Protein AF-A0A7J8I8L4-F1 (afdb_monomer_lite)

Secondary structure (DSSP, 8-state):
-HHHHHHHHHHHHHHHHHHHHHHHHHHHHHHHTGGGTSHHHHHTSPPP-----HHHHHHHHHHHHHHHHHHHHHHHHHHHHS-TTHHHHHHHHHHHHHHHHHHHHHHHHHHHHHHHHHHHHHHHHHHHHHHHHHHT-

Radius of gyration: 46.02 Å; chains: 1; bounding box: 80×41×128 Å

InterPro domains:
  IPR018154 TLV/ENV coat polyprotein [PF00429] (3-117)
  IPR018154 TLV/ENV coat polyprotein [PTHR10424] (3-128)

Structure (mmCIF, N/CA/C/O backbone):
data_AF-A0A7J8I8L4-F1
#
_entry.id   AF-A0A7J8I8L4-F1
#
loop_
_atom_site.group_PDB
_atom_site.id
_atom_site.type_symbol
_atom_site.label_atom_id
_atom_site.label_alt_id
_atom_site.label_comp_id
_atom_site.label_asym_id
_atom_site.label_entity_id
_atom_site.label_seq_id
_atom_site.pdbx_PDB_ins_code
_atom_site.Cartn_x
_atom_site.Cartn_y
_atom_site.Cartn_z
_atom_site.occupancy
_atom_site.B_iso_or_equiv
_atom_site.auth_seq_id
_atom_site.auth_comp_id
_atom_site.auth_asym_id
_atom_site.auth_atom_id
_atom_site.pdbx_PDB_model_num
ATOM 1 N N . MET A 1 1 ? -1.306 3.304 -3.022 1.00 71.94 1 MET A N 1
ATOM 2 C CA . MET A 1 1 ? -1.972 2.225 -2.253 1.00 71.94 1 MET A CA 1
ATOM 3 C C . MET A 1 1 ? -1.561 2.214 -0.777 1.00 71.94 1 MET A C 1
ATOM 5 O O . MET A 1 1 ? -2.428 2.004 0.055 1.00 71.94 1 MET A O 1
ATOM 9 N N . THR A 1 2 ? -0.306 2.521 -0.421 1.00 82.19 2 THR A N 1
ATOM 10 C CA . THR A 1 2 ? 0.135 2.685 0.987 1.00 82.19 2 THR A CA 1
ATOM 11 C C . THR A 1 2 ? -0.664 3.752 1.738 1.00 82.19 2 THR A C 1
ATOM 13 O O . THR A 1 2 ? -1.252 3.454 2.766 1.00 82.19 2 THR A O 1
ATOM 16 N N . ARG A 1 3 ? -0.829 4.941 1.141 1.00 91.75 3 ARG A N 1
ATOM 17 C CA . ARG A 1 3 ? -1.667 6.021 1.698 1.00 91.75 3 ARG A CA 1
ATOM 18 C C . ARG A 1 3 ? -3.107 5.586 1.987 1.00 91.75 3 ARG A C 1
ATOM 20 O O . ARG A 1 3 ? -3.674 6.003 2.981 1.00 91.75 3 ARG A O 1
ATOM 27 N N . VAL A 1 4 ? -3.681 4.732 1.135 1.00 91.31 4 VAL A N 1
ATOM 28 C CA . VAL A 1 4 ? -5.042 4.200 1.325 1.00 91.31 4 VAL A CA 1
ATOM 29 C C . VAL A 1 4 ? -5.080 3.257 2.526 1.00 91.31 4 VAL A C 1
ATOM 31 O O . VAL A 1 4 ? -5.983 3.362 3.346 1.00 91.31 4 VAL A O 1
ATOM 34 N N . ALA A 1 5 ? -4.082 2.379 2.665 1.00 90.75 5 ALA A N 1
ATOM 35 C CA . ALA A 1 5 ? -3.952 1.503 3.826 1.00 90.75 5 ALA A CA 1
ATOM 36 C C . ALA A 1 5 ? -3.813 2.305 5.132 1.00 90.75 5 ALA A C 1
ATOM 38 O O . ALA A 1 5 ? -4.468 1.979 6.117 1.00 90.75 5 ALA A O 1
ATOM 39 N N . ASP A 1 6 ? -3.018 3.375 5.122 1.00 92.38 6 ASP A N 1
ATOM 40 C CA . ASP A 1 6 ? -2.812 4.224 6.297 1.00 92.38 6 ASP A CA 1
ATOM 41 C C . ASP A 1 6 ? -4.080 5.016 6.649 1.00 92.38 6 ASP A C 1
ATOM 43 O O . ASP A 1 6 ? -4.516 4.998 7.800 1.00 92.38 6 ASP A O 1
ATOM 47 N N . SER A 1 7 ? -4.753 5.610 5.658 1.00 94.94 7 SER A N 1
ATOM 48 C CA . SER A 1 7 ? -6.050 6.264 5.866 1.00 94.94 7 SER A CA 1
ATOM 49 C C . SER A 1 7 ? -7.102 5.305 6.429 1.00 94.94 7 SER A C 1
ATOM 51 O O . SER A 1 7 ? -7.820 5.677 7.354 1.00 94.94 7 SER A O 1
ATOM 53 N N . LEU A 1 8 ? -7.169 4.062 5.936 1.00 92.38 8 LEU A N 1
ATOM 54 C CA . LEU A 1 8 ? -8.080 3.042 6.469 1.00 92.38 8 LEU A CA 1
ATOM 55 C C . LEU A 1 8 ? -7.772 2.712 7.935 1.00 92.38 8 LEU A C 1
ATOM 57 O O . LEU A 1 8 ? -8.698 2.574 8.732 1.00 92.38 8 LEU A O 1
ATOM 61 N N . THR A 1 9 ? -6.493 2.635 8.318 1.00 90.62 9 THR A N 1
ATOM 62 C CA . THR A 1 9 ? -6.125 2.419 9.727 1.00 90.62 9 THR A CA 1
ATOM 63 C C . THR A 1 9 ? -6.514 3.588 10.623 1.00 90.62 9 THR A C 1
ATOM 65 O O . THR A 1 9 ? -7.066 3.359 11.698 1.00 90.62 9 THR A O 1
ATOM 68 N N . THR A 1 10 ? -6.293 4.827 10.178 1.00 94.50 10 THR A N 1
ATOM 69 C CA . THR A 1 10 ? -6.668 6.024 10.942 1.00 94.50 10 THR A CA 1
ATOM 70 C C . THR A 1 10 ? -8.180 6.108 11.130 1.00 94.50 10 THR A C 1
ATOM 72 O O . THR A 1 10 ? -8.648 6.335 12.243 1.00 94.50 10 THR A O 1
ATOM 75 N N . ILE A 1 11 ? -8.955 5.878 10.065 1.00 93.69 11 ILE A N 1
ATOM 76 C CA . ILE A 1 11 ? -10.423 5.895 10.126 1.00 93.69 11 ILE A CA 1
ATOM 77 C C . ILE A 1 11 ? -10.929 4.823 11.096 1.00 93.69 11 ILE A C 1
ATOM 79 O O . ILE A 1 11 ? -11.781 5.106 11.935 1.00 93.69 11 ILE A O 1
ATOM 83 N N . GLN A 1 12 ? -10.372 3.610 11.043 1.00 92.94 12 GLN A N 1
ATOM 84 C CA . GLN A 1 12 ? -10.751 2.542 11.968 1.00 92.94 12 GLN A CA 1
ATOM 85 C C . GLN A 1 12 ? -10.491 2.918 13.433 1.00 92.94 12 GLN A C 1
ATOM 87 O O . GLN A 1 12 ? -11.318 2.633 14.298 1.00 92.94 12 GLN A O 1
ATOM 92 N N . GLN A 1 13 ? -9.359 3.565 13.721 1.00 92.44 13 GLN A N 1
ATOM 93 C CA . GLN A 1 13 ?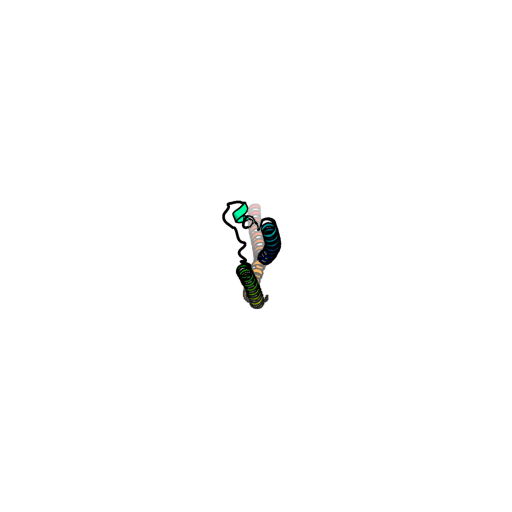 -9.043 4.038 15.070 1.00 92.44 13 GLN A CA 1
ATOM 94 C C . GLN A 1 13 ? -10.032 5.107 15.541 1.00 92.44 13 GLN A C 1
ATOM 96 O O . GLN A 1 13 ? -10.539 5.013 16.654 1.00 92.44 13 GLN A O 1
ATOM 101 N N . GLN A 1 14 ? -10.355 6.078 14.684 1.00 94.44 14 GLN A N 1
ATOM 102 C CA . GLN A 1 14 ? -11.320 7.133 15.003 1.00 94.44 14 GLN A CA 1
ATOM 103 C C . GLN A 1 14 ? -12.715 6.569 15.293 1.00 94.44 14 GLN A C 1
ATOM 105 O O . GLN A 1 14 ? -13.337 6.964 16.277 1.00 94.44 14 GLN A O 1
ATOM 110 N N . ILE A 1 15 ? -13.182 5.615 14.480 1.00 92.56 15 ILE A N 1
ATOM 111 C CA . ILE A 1 15 ? -14.464 4.932 14.699 1.00 92.56 15 ILE A CA 1
ATOM 112 C C . ILE A 1 15 ? -14.457 4.195 16.034 1.00 92.56 15 ILE A C 1
ATOM 114 O O . ILE A 1 15 ? -15.433 4.281 16.768 1.00 92.56 15 ILE A O 1
ATOM 118 N N . ASN A 1 16 ? -13.367 3.508 16.378 1.00 91.94 16 ASN A N 1
ATOM 119 C CA . ASN A 1 16 ? -13.283 2.774 17.637 1.00 91.94 16 ASN A CA 1
ATOM 120 C C . ASN A 1 16 ? -13.325 3.710 18.847 1.00 91.94 16 ASN A C 1
ATOM 122 O O . ASN A 1 16 ? -14.086 3.455 19.776 1.00 91.94 16 ASN A O 1
ATOM 126 N N . CYS A 1 17 ? -12.581 4.817 18.813 1.00 93.25 17 CYS A N 1
ATOM 127 C CA . CYS A 1 17 ? -12.628 5.826 19.870 1.00 93.25 17 CYS A CA 1
ATOM 128 C C . CYS A 1 17 ? -14.025 6.447 20.012 1.00 93.25 17 CYS A C 1
ATOM 130 O O . CYS A 1 17 ? -14.523 6.612 21.125 1.00 93.25 17 CYS A O 1
ATOM 132 N N . LEU A 1 18 ? -14.681 6.762 18.892 1.00 94.62 18 LEU A N 1
ATOM 133 C CA . LEU A 1 18 ? -16.036 7.306 18.908 1.00 94.62 18 LEU A CA 1
ATOM 134 C C . LEU A 1 18 ? -17.060 6.282 19.416 1.00 94.62 18 LEU A C 1
ATOM 136 O O . LEU A 1 18 ? -17.937 6.626 20.207 1.00 94.62 18 LEU A O 1
ATOM 140 N N . ALA A 1 19 ? -16.947 5.025 18.991 1.00 93.00 19 ALA A N 1
ATOM 141 C CA . ALA A 1 19 ? -17.802 3.933 19.440 1.00 93.00 19 ALA A CA 1
ATOM 142 C C . ALA A 1 19 ? -17.653 3.686 20.945 1.00 93.00 19 ALA A C 1
ATOM 144 O O . ALA A 1 19 ? -18.643 3.517 21.648 1.00 93.00 19 ALA A O 1
ATOM 145 N N . GLU A 1 20 ? -16.427 3.716 21.466 1.00 93.06 20 GLU A N 1
ATOM 146 C CA . GLU A 1 20 ? -16.171 3.572 22.897 1.00 93.06 20 GLU A CA 1
ATOM 147 C C . GLU A 1 20 ? -16.814 4.707 23.706 1.00 93.06 20 GLU A C 1
ATOM 149 O O . GLU A 1 20 ? -17.538 4.441 24.669 1.00 93.06 20 GLU A O 1
ATOM 154 N N . GLY A 1 21 ? -16.634 5.960 23.272 1.00 94.75 21 GLY A N 1
ATOM 155 C CA . GLY A 1 21 ? -17.250 7.120 23.920 1.00 94.75 21 GLY A CA 1
ATOM 156 C C . GLY A 1 21 ? -18.781 7.110 23.846 1.00 94.75 21 GLY A C 1
ATOM 157 O O . GLY A 1 21 ? -19.459 7.382 24.834 1.00 94.75 21 GLY A O 1
ATOM 158 N N . THR A 1 22 ? -19.353 6.733 22.702 1.00 93.69 22 THR A N 1
ATOM 159 C CA . THR A 1 22 ? -20.816 6.637 22.538 1.00 93.69 22 THR A CA 1
ATOM 160 C C . THR A 1 22 ? -21.419 5.492 23.348 1.00 93.69 22 THR A C 1
ATOM 162 O O . THR A 1 22 ? -22.447 5.694 23.988 1.00 93.69 22 THR A O 1
ATOM 165 N N . LEU A 1 23 ? -20.767 4.327 23.418 1.00 93.00 23 LEU A N 1
ATOM 166 C CA . LEU A 1 23 ? -21.189 3.219 24.284 1.00 93.00 23 LEU A CA 1
ATOM 167 C C . LEU A 1 23 ? -21.078 3.576 25.771 1.00 93.00 23 LEU A C 1
ATOM 169 O O . LEU A 1 23 ? -21.899 3.140 26.579 1.00 93.00 23 LEU A O 1
ATOM 173 N N . GLN A 1 24 ? -20.074 4.365 26.160 1.00 95.00 24 GLN A N 1
ATOM 174 C CA . GLN A 1 24 ? -19.977 4.891 27.519 1.00 95.00 24 GLN A CA 1
ATOM 175 C C . GLN A 1 24 ? -21.133 5.847 27.831 1.00 95.00 24 GLN A C 1
ATOM 177 O O . GLN A 1 24 ? -21.795 5.667 28.853 1.00 95.00 24 GLN A O 1
ATOM 182 N N . ASN A 1 25 ? -21.414 6.798 26.939 1.00 93.88 25 ASN A N 1
ATOM 183 C CA . ASN A 1 25 ? -22.535 7.725 27.089 1.00 93.88 25 ASN A CA 1
ATOM 184 C C . ASN A 1 25 ? -23.878 6.987 27.149 1.00 93.88 25 ASN A C 1
ATOM 186 O O . ASN A 1 25 ? -24.710 7.314 27.989 1.00 93.88 25 ASN A O 1
ATOM 190 N N . HIS A 1 26 ? -24.071 5.963 26.315 1.00 92.56 26 HIS A N 1
ATOM 191 C CA . HIS A 1 26 ? -25.283 5.149 26.314 1.00 92.56 26 HIS A CA 1
ATOM 192 C C . HIS A 1 26 ? -25.483 4.422 27.648 1.00 92.56 26 HIS A C 1
ATOM 194 O O . HIS A 1 26 ? -26.544 4.536 28.247 1.00 92.56 26 HIS A O 1
ATOM 200 N N . ARG A 1 27 ? -24.441 3.771 28.185 1.00 93.06 27 ARG A N 1
ATOM 201 C CA . ARG A 1 27 ? -24.508 3.126 29.510 1.00 93.06 27 ARG A CA 1
ATOM 202 C C . ARG A 1 27 ? -24.783 4.118 30.638 1.00 93.06 27 ARG A C 1
ATOM 204 O O . ARG A 1 27 ? -25.532 3.803 31.556 1.00 93.06 27 ARG A O 1
ATOM 211 N N . ALA A 1 28 ? -24.168 5.299 30.593 1.00 95.06 28 ALA A N 1
ATOM 212 C CA . ALA A 1 28 ? -24.421 6.342 31.582 1.00 95.06 28 ALA A CA 1
ATOM 213 C C . ALA A 1 28 ? -25.880 6.821 31.527 1.00 95.06 28 ALA A C 1
ATOM 215 O O . ALA A 1 28 ? -26.514 6.980 32.567 1.00 95.06 28 ALA A O 1
ATOM 216 N N . LEU A 1 29 ? -26.424 6.996 30.322 1.00 93.56 29 LEU A N 1
ATOM 217 C CA . LEU A 1 29 ? -27.819 7.369 30.125 1.00 93.56 29 LEU A CA 1
ATOM 218 C C . LEU A 1 29 ? -28.773 6.255 30.577 1.00 93.56 29 LEU A C 1
ATOM 220 O O . LEU A 1 29 ? -29.718 6.532 31.307 1.00 93.56 29 LEU A O 1
ATOM 224 N N . ASP A 1 30 ? -28.482 4.995 30.253 1.00 91.94 30 ASP A N 1
ATOM 225 C CA . ASP A 1 30 ? -29.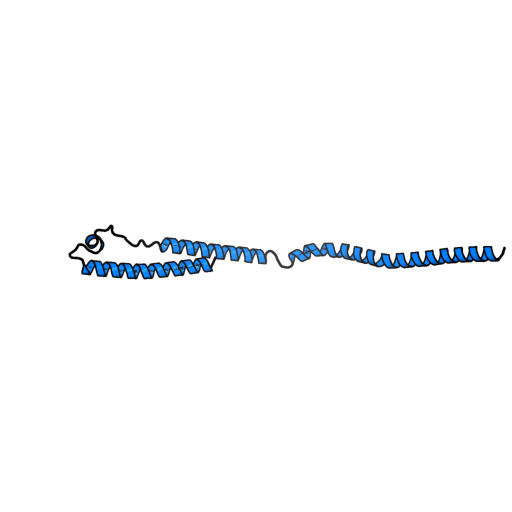266 3.847 30.720 1.00 91.94 30 ASP A CA 1
ATOM 226 C C . ASP A 1 30 ? -29.328 3.770 32.247 1.00 91.94 30 ASP A C 1
ATOM 228 O O . ASP A 1 30 ? -30.381 3.460 32.797 1.00 91.94 30 ASP A O 1
ATOM 232 N N . LEU A 1 31 ? -28.234 4.094 32.944 1.00 92.88 31 LEU A N 1
ATOM 233 C CA . LEU A 1 31 ? -28.214 4.160 34.408 1.00 92.88 31 LEU A CA 1
ATOM 234 C C . LEU A 1 31 ? -29.098 5.290 34.949 1.00 92.88 31 LEU A C 1
ATOM 236 O O . LEU A 1 31 ? -29.821 5.082 35.922 1.00 92.88 31 LEU A O 1
ATOM 240 N N . LEU A 1 32 ? -29.067 6.471 34.323 1.00 92.88 32 LEU A N 1
ATOM 241 C CA . LEU A 1 32 ? -29.895 7.614 34.730 1.00 92.88 32 LEU A CA 1
ATOM 242 C C . LEU A 1 32 ? -31.391 7.349 34.540 1.00 92.88 32 LEU A C 1
ATOM 244 O O . LEU A 1 32 ? -32.204 7.878 35.295 1.00 92.88 32 LEU A O 1
ATOM 248 N N . ILE A 1 33 ? -31.752 6.536 33.546 1.00 93.81 33 ILE A N 1
ATOM 249 C CA . ILE A 1 33 ? -33.142 6.251 33.186 1.00 93.81 33 ILE A CA 1
ATOM 250 C C . ILE A 1 33 ? -33.503 4.771 33.424 1.00 93.81 33 ILE A C 1
ATOM 252 O O . ILE A 1 33 ? -34.439 4.235 32.825 1.00 93.81 33 ILE A O 1
ATOM 256 N N . ALA A 1 34 ? -32.787 4.101 34.332 1.00 90.12 34 ALA A N 1
ATOM 257 C CA . ALA A 1 34 ? -32.964 2.675 34.612 1.00 90.12 34 ALA A CA 1
ATOM 258 C C . ALA A 1 34 ? -34.396 2.342 35.069 1.00 90.12 34 ALA A C 1
ATOM 260 O O . ALA A 1 34 ? -34.958 1.325 34.668 1.00 90.12 34 ALA A O 1
ATOM 261 N N . GLU A 1 35 ? -35.031 3.237 35.835 1.00 90.25 35 GLU A N 1
ATOM 262 C CA . GLU A 1 35 ? -36.425 3.091 36.285 1.00 90.25 35 GLU A CA 1
ATOM 263 C C . GLU A 1 35 ? -37.434 3.096 35.119 1.00 90.25 35 GLU A C 1
ATOM 265 O O . GLU A 1 35 ? -38.527 2.548 35.237 1.00 90.25 35 GLU A O 1
ATOM 270 N N . LYS A 1 36 ? -37.076 3.687 33.969 1.00 88.88 36 LYS A N 1
ATOM 271 C CA . LYS A 1 36 ? -37.905 3.688 32.750 1.00 88.88 36 LYS A CA 1
ATOM 272 C C . LYS A 1 36 ? -37.513 2.588 31.758 1.00 88.88 36 LYS A C 1
ATOM 274 O O . LYS A 1 36 ? -37.981 2.608 30.624 1.00 88.88 36 LYS A O 1
ATOM 279 N N . GLY A 1 37 ? -36.677 1.632 32.172 1.00 86.31 37 GLY A N 1
ATOM 280 C CA . GLY A 1 37 ? -36.235 0.519 31.328 1.00 86.31 37 GLY A CA 1
ATOM 281 C C . GLY A 1 37 ? -35.039 0.836 30.422 1.00 86.31 37 GLY A C 1
ATOM 282 O O . GLY A 1 37 ? -34.786 0.086 29.483 1.00 86.31 37 GLY A O 1
ATOM 283 N N . GLY A 1 38 ? -34.299 1.920 30.691 1.00 88.31 38 GLY A N 1
ATOM 284 C CA . GLY A 1 38 ? -33.148 2.347 29.885 1.00 88.31 38 GLY A CA 1
ATOM 285 C C . GLY A 1 38 ? -33.530 3.191 28.664 1.00 88.31 38 GLY A C 1
ATOM 286 O O . GLY A 1 38 ? -34.695 3.520 28.446 1.00 88.31 38 GLY A O 1
ATOM 287 N N . THR A 1 39 ? -32.537 3.567 27.859 1.00 88.44 39 THR A N 1
ATOM 288 C CA . THR A 1 39 ? -32.659 4.601 26.820 1.00 88.44 39 THR A CA 1
ATOM 289 C C . THR A 1 39 ? -33.647 4.218 25.716 1.00 88.44 39 THR A C 1
ATOM 291 O O . THR A 1 39 ? -34.509 5.022 25.376 1.00 88.44 39 THR A O 1
ATOM 294 N N . CYS A 1 40 ? -33.578 2.998 25.169 1.00 89.38 40 CYS A N 1
ATOM 295 C CA . CYS A 1 40 ? -34.458 2.606 24.058 1.00 89.38 40 CYS A CA 1
ATOM 296 C C . CYS A 1 40 ? -35.924 2.490 24.494 1.00 89.38 40 CYS A C 1
ATOM 298 O O . CYS A 1 40 ? -36.826 2.926 23.786 1.00 89.38 40 CYS A O 1
ATOM 300 N N . MET A 1 41 ? -36.163 1.931 25.685 1.00 87.88 41 MET A N 1
ATOM 301 C CA . MET A 1 41 ? -37.511 1.756 26.229 1.00 87.88 41 MET A CA 1
ATOM 302 C C . MET A 1 41 ? -38.119 3.094 26.666 1.00 87.88 41 MET A C 1
ATOM 304 O O . MET A 1 41 ? -39.316 3.303 26.496 1.00 87.88 41 MET A O 1
ATOM 308 N N . PHE A 1 42 ? -37.287 4.025 27.145 1.00 88.69 42 PHE A N 1
ATOM 309 C CA . PHE A 1 42 ? -37.687 5.401 27.430 1.00 88.69 42 PHE A CA 1
ATOM 310 C C . PHE A 1 42 ? -38.052 6.193 26.165 1.00 88.69 42 PHE A C 1
ATOM 312 O O . PHE A 1 42 ? -39.020 6.950 26.186 1.00 88.69 42 PHE A O 1
ATOM 319 N N . LEU A 1 43 ? -37.298 6.019 25.073 1.00 88.56 43 LEU A N 1
ATOM 320 C CA . LEU A 1 43 ? -37.565 6.673 23.784 1.00 88.56 43 LEU A CA 1
ATOM 321 C C . LEU A 1 43 ? -38.705 6.006 22.996 1.00 88.56 43 LEU A C 1
ATOM 323 O O . LEU A 1 43 ? -39.309 6.652 22.144 1.00 88.56 43 LEU A O 1
ATOM 327 N N . GLY A 1 44 ? -39.020 4.739 23.285 1.00 89.12 44 GLY A N 1
ATOM 328 C CA . GLY A 1 44 ? -40.015 3.963 22.542 1.00 89.12 44 GLY A CA 1
ATOM 329 C C . GLY A 1 44 ? -39.542 3.543 21.145 1.00 89.12 44 GLY A C 1
ATOM 330 O O . GLY A 1 44 ? -40.369 3.333 20.262 1.00 89.12 44 GLY A O 1
ATOM 331 N N . GLU A 1 45 ? -38.228 3.434 20.943 1.00 91.19 45 GLU A N 1
ATOM 332 C CA . GLU A 1 45 ? -37.591 3.119 19.657 1.00 91.19 45 GLU A CA 1
ATOM 333 C C . GLU A 1 45 ? -36.877 1.755 19.691 1.00 91.19 45 GLU A C 1
ATOM 335 O O . GLU A 1 45 ? -36.579 1.209 20.758 1.00 91.19 45 GLU A O 1
ATOM 340 N N . GLU A 1 46 ? -36.568 1.193 18.516 1.00 90.75 46 GLU A N 1
ATOM 341 C CA . GLU A 1 46 ? -35.730 -0.009 18.415 1.00 90.75 46 GLU A CA 1
ATOM 342 C C . GLU A 1 46 ? -34.291 0.278 18.883 1.00 90.75 46 GLU A C 1
ATOM 344 O O . GLU A 1 46 ? -33.667 1.261 18.476 1.00 90.75 46 GLU A O 1
ATOM 349 N N . CYS A 1 47 ? -33.725 -0.600 19.722 1.00 89.56 47 CYS A N 1
ATOM 350 C CA . CYS A 1 47 ? -32.343 -0.438 20.177 1.00 89.56 47 CYS A CA 1
ATOM 351 C C . CYS A 1 47 ? -31.333 -0.616 19.036 1.00 89.56 47 CYS A C 1
ATOM 353 O O . CYS A 1 47 ? -31.292 -1.651 18.369 1.00 89.56 47 CYS A O 1
ATOM 355 N N . CYS A 1 48 ? -30.423 0.349 18.911 1.00 89.31 48 CYS A N 1
ATOM 356 C CA . CYS A 1 48 ? -29.284 0.293 18.001 1.00 89.31 48 CYS A CA 1
ATOM 357 C C . CYS A 1 48 ? -27.996 -0.051 18.761 1.00 89.31 48 CYS A C 1
ATOM 359 O O . CYS A 1 48 ? -27.656 0.599 19.748 1.00 89.31 48 CYS A O 1
ATOM 361 N N . TYR A 1 49 ? -27.237 -1.031 18.263 1.00 86.44 49 TYR A N 1
ATOM 362 C CA . TYR A 1 49 ? -25.979 -1.468 18.874 1.00 86.44 49 TYR A CA 1
ATOM 363 C C . TYR A 1 49 ? -24.799 -1.308 17.919 1.00 86.44 49 TYR A C 1
ATOM 365 O O . TYR A 1 49 ? -24.885 -1.615 16.730 1.00 86.44 49 TYR A O 1
ATOM 373 N N . PHE A 1 50 ? -23.662 -0.868 18.460 1.00 86.25 50 PHE A N 1
ATOM 374 C CA . PHE A 1 50 ? -22.415 -0.829 17.708 1.00 86.25 50 PHE A CA 1
ATOM 375 C C . PHE A 1 50 ? -21.845 -2.244 17.525 1.00 86.25 50 PHE A C 1
ATOM 377 O O . PHE A 1 50 ? -21.592 -2.952 18.500 1.00 86.25 50 PHE A O 1
ATOM 384 N N . VAL A 1 51 ? -21.585 -2.635 16.274 1.00 86.00 51 VAL A N 1
ATOM 385 C CA . VAL A 1 51 ? -20.957 -3.917 15.925 1.00 86.00 51 VAL A CA 1
ATOM 386 C C . VAL A 1 51 ? -19.503 -3.683 15.528 1.00 86.00 51 VAL A C 1
ATOM 388 O O . VAL A 1 51 ? -19.209 -3.015 14.537 1.00 86.00 51 VAL A O 1
ATOM 391 N N . ASN A 1 52 ? -18.571 -4.263 16.285 1.00 83.88 52 ASN A N 1
ATOM 392 C CA . ASN A 1 52 ? -17.144 -4.084 16.039 1.00 83.88 52 ASN A CA 1
ATOM 393 C C . ASN A 1 52 ? -16.649 -4.967 14.874 1.00 83.88 52 ASN A C 1
ATOM 395 O O . ASN A 1 52 ? -16.504 -6.178 15.018 1.00 83.88 52 ASN A O 1
ATOM 399 N N . GLN A 1 53 ? -16.327 -4.344 13.736 1.00 84.56 53 GLN A N 1
ATOM 400 C CA . GLN A 1 53 ? -15.761 -5.006 12.548 1.00 84.56 53 GLN A CA 1
ATOM 401 C C . GLN A 1 53 ? -14.239 -4.812 12.388 1.00 84.56 53 GLN A C 1
ATOM 403 O O . GLN A 1 53 ? -13.674 -5.127 11.337 1.00 84.56 53 GLN A O 1
ATOM 408 N N . THR A 1 54 ? -13.547 -4.331 13.429 1.00 82.94 54 THR A N 1
ATOM 409 C CA . THR A 1 54 ? -12.114 -3.977 13.376 1.00 82.94 54 THR A CA 1
ATOM 410 C C . THR A 1 54 ? -11.240 -5.130 12.878 1.00 82.94 54 THR A C 1
ATOM 412 O O . THR A 1 54 ? -10.291 -4.899 12.133 1.00 82.94 54 THR A O 1
ATOM 415 N N . GLY A 1 55 ? -11.564 -6.379 13.237 1.00 83.75 55 GLY A N 1
ATOM 416 C CA . GLY A 1 55 ? -10.796 -7.555 12.813 1.00 83.75 55 GLY A CA 1
ATOM 417 C C . GLY A 1 55 ? -10.779 -7.759 11.294 1.00 83.75 55 GLY A C 1
ATOM 418 O O . GLY A 1 55 ? -9.726 -8.032 10.718 1.00 83.75 55 GLY A O 1
ATOM 419 N N . ILE A 1 56 ? -11.920 -7.544 10.631 1.00 88.31 56 ILE A N 1
ATOM 420 C CA . ILE A 1 56 ? -12.056 -7.701 9.176 1.00 88.31 56 ILE A CA 1
ATOM 421 C C . ILE A 1 56 ? -11.248 -6.614 8.458 1.00 88.31 56 ILE A C 1
ATOM 423 O O . ILE A 1 56 ? -10.488 -6.897 7.529 1.00 88.31 56 ILE A O 1
ATOM 427 N N . ILE A 1 57 ? -11.371 -5.366 8.915 1.00 88.06 57 ILE A N 1
ATOM 428 C CA . ILE A 1 57 ? -10.693 -4.217 8.303 1.00 88.06 57 ILE A CA 1
ATOM 429 C C . ILE A 1 57 ? -9.175 -4.310 8.514 1.00 88.06 57 ILE A C 1
ATOM 431 O O . ILE A 1 57 ? -8.412 -4.125 7.563 1.00 88.06 57 ILE A O 1
ATOM 435 N N . ALA A 1 58 ? -8.720 -4.693 9.710 1.00 87.50 58 ALA A N 1
ATOM 436 C CA . ALA A 1 58 ? -7.302 -4.915 9.994 1.00 87.50 58 ALA A CA 1
ATOM 437 C C . ALA A 1 58 ? -6.697 -6.012 9.101 1.00 87.50 58 ALA A C 1
ATOM 439 O O . ALA A 1 58 ? -5.600 -5.839 8.562 1.00 87.50 58 ALA A O 1
ATOM 440 N N . GLN A 1 59 ? -7.424 -7.113 8.886 1.00 92.06 59 GLN A N 1
ATOM 441 C CA . GLN A 1 59 ? -6.995 -8.183 7.986 1.00 92.06 59 GLN A CA 1
ATOM 442 C C . GLN A 1 59 ? -6.865 -7.688 6.540 1.00 92.06 59 GLN A C 1
ATOM 444 O O . GLN A 1 59 ? -5.853 -7.956 5.893 1.00 92.06 59 GLN A O 1
ATOM 449 N N . LYS A 1 60 ? -7.841 -6.920 6.041 1.00 91.62 60 LYS A N 1
ATOM 450 C CA . LYS A 1 60 ? -7.815 -6.374 4.675 1.00 91.62 60 LYS A CA 1
ATOM 451 C C . LYS A 1 60 ? -6.687 -5.373 4.453 1.00 91.62 60 LYS A C 1
ATOM 453 O O . LYS A 1 60 ? -6.019 -5.413 3.421 1.00 91.62 60 LYS A O 1
ATOM 458 N N . VAL A 1 61 ? -6.419 -4.513 5.432 1.00 92.88 61 VAL A N 1
ATOM 459 C CA . VAL A 1 61 ? -5.272 -3.594 5.393 1.00 92.88 61 VAL A CA 1
ATOM 460 C C . VAL A 1 61 ? -3.951 -4.367 5.376 1.00 92.88 61 VAL A C 1
ATOM 462 O O . VAL A 1 61 ? -3.043 -4.012 4.618 1.00 92.88 61 VAL A O 1
ATOM 465 N N . LYS A 1 62 ? -3.828 -5.426 6.185 1.00 93.06 62 LYS A N 1
ATOM 466 C CA . LYS A 1 62 ? -2.634 -6.280 6.212 1.00 93.06 62 LYS A CA 1
ATOM 467 C C . LYS A 1 62 ? -2.404 -6.955 4.858 1.00 93.06 62 LYS A C 1
ATOM 469 O O . LYS A 1 62 ? -1.310 -6.841 4.311 1.00 93.06 62 LYS A O 1
ATOM 474 N N . GLU A 1 63 ? -3.443 -7.566 4.295 1.00 94.88 63 GLU A N 1
ATOM 475 C CA . GLU A 1 63 ? -3.426 -8.184 2.963 1.00 94.88 63 GLU A CA 1
ATOM 476 C C . GLU A 1 63 ? -2.980 -7.176 1.887 1.00 94.88 63 GLU A C 1
ATOM 478 O O . GLU A 1 63 ? -2.099 -7.458 1.072 1.00 94.88 63 GLU A O 1
ATOM 483 N N . LEU A 1 64 ? -3.519 -5.953 1.926 1.00 93.94 64 LEU A N 1
ATOM 484 C CA . LEU A 1 64 ? -3.142 -4.883 1.004 1.00 93.94 64 LEU A CA 1
ATOM 485 C C . LEU A 1 64 ? -1.658 -4.500 1.133 1.00 93.94 64 LEU A C 1
ATOM 487 O O . LEU A 1 64 ? -0.969 -4.372 0.120 1.00 93.94 64 LEU A O 1
ATOM 491 N N . ARG A 1 65 ? -1.144 -4.336 2.359 1.00 94.38 65 ARG A N 1
ATOM 492 C CA . ARG A 1 65 ? 0.274 -4.010 2.605 1.00 94.38 65 ARG A CA 1
ATOM 493 C C . ARG A 1 65 ? 1.209 -5.122 2.131 1.00 94.38 65 ARG A C 1
ATOM 495 O O . ARG A 1 65 ? 2.235 -4.830 1.517 1.00 94.38 65 ARG A O 1
ATOM 502 N N . GLU A 1 66 ? 0.852 -6.380 2.372 1.00 95.88 66 GLU A N 1
ATOM 503 C CA . GLU A 1 66 ? 1.622 -7.536 1.904 1.00 95.88 66 GLU A CA 1
ATOM 504 C C . GLU A 1 66 ? 1.660 -7.615 0.377 1.00 95.88 66 GLU A C 1
ATOM 506 O O . GLU A 1 66 ? 2.730 -7.825 -0.199 1.00 95.88 66 GLU A O 1
ATOM 511 N N . ASN A 1 67 ? 0.529 -7.370 -0.289 1.00 95.56 67 ASN A N 1
ATOM 512 C CA . ASN A 1 67 ? 0.464 -7.338 -1.747 1.00 95.56 67 ASN A CA 1
ATOM 513 C C . ASN A 1 67 ? 1.333 -6.217 -2.333 1.00 95.56 67 ASN A C 1
ATOM 515 O O . ASN A 1 67 ? 2.073 -6.463 -3.283 1.00 95.56 67 ASN A O 1
ATOM 519 N N . ILE A 1 68 ? 1.314 -5.015 -1.745 1.00 93.81 68 ILE A N 1
ATOM 520 C CA . ILE A 1 68 ? 2.200 -3.914 -2.162 1.00 93.81 68 ILE A CA 1
ATOM 521 C C . ILE A 1 68 ? 3.665 -4.334 -2.021 1.00 93.81 68 ILE A C 1
ATOM 523 O O . ILE A 1 68 ? 4.425 -4.224 -2.979 1.00 93.81 68 ILE A O 1
ATOM 527 N N . LYS A 1 69 ? 4.055 -4.873 -0.858 1.00 93.94 69 LYS A N 1
ATOM 528 C CA . LYS A 1 69 ? 5.436 -5.303 -0.596 1.00 93.94 69 LYS A CA 1
ATOM 529 C C . LYS A 1 69 ? 5.894 -6.390 -1.571 1.00 93.94 69 LYS A C 1
ATOM 531 O O . LYS A 1 69 ? 7.026 -6.342 -2.048 1.00 93.94 69 LYS A O 1
ATOM 536 N N . ARG A 1 70 ? 5.018 -7.349 -1.888 1.00 94.06 70 ARG A N 1
ATOM 537 C CA . ARG A 1 70 ? 5.287 -8.403 -2.874 1.00 94.06 70 ARG A CA 1
ATOM 538 C C . ARG A 1 70 ? 5.562 -7.808 -4.250 1.00 94.06 70 ARG A C 1
ATOM 540 O O . ARG A 1 70 ? 6.591 -8.121 -4.834 1.00 94.06 70 ARG A O 1
ATOM 547 N N . ARG A 1 71 ? 4.697 -6.905 -4.724 1.00 91.25 71 ARG A N 1
ATOM 548 C CA . ARG A 1 71 ? 4.871 -6.233 -6.020 1.00 91.25 71 ARG A CA 1
ATOM 549 C C . ARG A 1 71 ? 6.159 -5.424 -6.076 1.00 91.25 71 ARG A C 1
ATOM 551 O O . ARG A 1 71 ? 6.888 -5.532 -7.051 1.00 91.25 71 ARG A O 1
ATOM 558 N N . THR A 1 72 ? 6.473 -4.657 -5.033 1.00 89.31 72 THR A N 1
ATOM 559 C CA . THR A 1 72 ? 7.728 -3.895 -4.973 1.00 89.31 72 THR A CA 1
ATOM 560 C C . THR A 1 72 ? 8.942 -4.814 -5.074 1.00 89.31 72 THR A C 1
ATOM 562 O O . THR A 1 72 ? 9.848 -4.520 -5.843 1.00 89.31 72 THR A O 1
ATOM 565 N N . LYS A 1 73 ? 8.931 -5.958 -4.380 1.00 89.38 73 LYS A N 1
ATOM 566 C CA . LYS A 1 73 ? 10.011 -6.947 -4.465 1.00 89.38 73 LYS A CA 1
ATOM 567 C C . LYS A 1 73 ? 10.102 -7.604 -5.847 1.00 89.38 73 LYS A C 1
ATOM 569 O O . LYS A 1 73 ? 11.203 -7.834 -6.328 1.00 89.38 73 LYS A O 1
ATOM 574 N N . GLU A 1 74 ? 8.972 -7.906 -6.487 1.00 87.69 74 GLU A N 1
ATOM 575 C CA . GLU A 1 74 ? 8.939 -8.416 -7.869 1.00 87.69 74 GLU A CA 1
ATOM 576 C C . GLU A 1 74 ? 9.549 -7.406 -8.850 1.00 87.69 74 GLU A C 1
ATOM 578 O O . GLU A 1 74 ? 10.377 -7.783 -9.673 1.00 87.69 74 GLU A O 1
ATOM 583 N N . LEU A 1 75 ? 9.185 -6.126 -8.726 1.00 85.56 75 LEU A N 1
ATOM 584 C CA . LEU A 1 75 ? 9.733 -5.023 -9.522 1.00 85.56 75 LEU A CA 1
ATOM 585 C C . LEU A 1 75 ? 11.235 -4.832 -9.289 1.00 85.56 75 LEU A C 1
ATOM 587 O O . LEU A 1 75 ? 11.980 -4.678 -10.247 1.00 85.56 75 LEU A O 1
ATOM 591 N N . GLU A 1 76 ? 11.687 -4.874 -8.038 1.00 81.94 76 GLU A N 1
ATOM 592 C CA . GLU A 1 76 ? 13.104 -4.760 -7.683 1.00 81.94 76 GLU A CA 1
ATOM 593 C C . GLU A 1 76 ? 13.917 -5.947 -8.219 1.00 81.94 76 GLU A C 1
ATOM 595 O O . GLU A 1 76 ? 14.964 -5.757 -8.834 1.00 81.94 76 GLU A O 1
ATOM 600 N N . ASN A 1 77 ? 13.396 -7.168 -8.075 1.00 78.81 77 ASN A N 1
ATOM 601 C CA . ASN A 1 77 ? 14.022 -8.377 -8.604 1.00 78.81 77 ASN A CA 1
ATOM 602 C C . ASN A 1 77 ? 14.064 -8.387 -10.142 1.00 78.81 77 ASN A C 1
ATOM 604 O O . ASN A 1 77 ? 15.051 -8.813 -10.733 1.00 78.81 77 ASN A O 1
ATOM 608 N N . TRP A 1 78 ? 13.013 -7.893 -10.802 1.00 71.50 78 TRP A N 1
ATOM 609 C CA . TRP A 1 78 ? 12.994 -7.709 -12.255 1.00 71.50 78 TRP A CA 1
ATOM 610 C C . TRP A 1 78 ? 13.987 -6.633 -12.706 1.00 71.50 78 TRP A C 1
ATOM 612 O O . TRP A 1 78 ? 14.711 -6.840 -13.675 1.00 71.50 78 TRP A O 1
ATOM 622 N N . ASN A 1 79 ? 14.087 -5.526 -11.969 1.00 63.44 79 ASN A N 1
ATOM 623 C CA . ASN A 1 79 ? 15.034 -4.449 -12.248 1.00 63.44 79 ASN A CA 1
ATOM 624 C C . ASN A 1 79 ? 16.501 -4.885 -12.069 1.00 63.44 79 ASN A C 1
ATOM 626 O O . ASN A 1 79 ? 17.373 -4.364 -12.749 1.00 63.44 79 ASN A O 1
ATOM 630 N N . TRP A 1 80 ? 16.778 -5.855 -11.193 1.00 58.81 80 TRP A N 1
ATOM 631 C CA . TRP A 1 80 ? 18.097 -6.496 -11.086 1.00 58.81 80 TRP A CA 1
ATOM 632 C C . TRP A 1 80 ? 18.369 -7.524 -12.200 1.00 58.81 80 TRP A C 1
ATOM 634 O O . TRP A 1 80 ? 19.522 -7.802 -12.510 1.00 58.81 80 TRP A O 1
ATOM 644 N N . GLY A 1 81 ? 17.322 -8.101 -12.802 1.00 57.12 81 GLY A N 1
ATOM 645 C CA . GLY A 1 81 ? 17.426 -9.055 -13.914 1.00 57.12 81 GLY A CA 1
ATOM 646 C C . GLY A 1 81 ? 17.542 -8.399 -15.294 1.00 57.12 81 GLY A C 1
ATOM 647 O O . GLY A 1 81 ? 18.139 -8.975 -16.201 1.00 57.12 81 GLY A O 1
ATOM 648 N N . ILE A 1 82 ? 17.017 -7.181 -15.453 1.00 56.78 82 ILE A N 1
ATOM 649 C CA . ILE A 1 82 ? 17.308 -6.312 -16.600 1.00 56.78 82 ILE A CA 1
ATOM 650 C C . ILE A 1 82 ? 18.513 -5.463 -16.235 1.00 56.78 82 ILE A C 1
ATOM 652 O O . ILE A 1 82 ? 18.428 -4.263 -15.986 1.00 56.78 82 ILE A O 1
ATOM 656 N N . ASP A 1 83 ? 19.647 -6.145 -16.166 1.00 58.16 83 ASP A N 1
ATOM 657 C CA . ASP A 1 83 ? 20.942 -5.519 -16.012 1.00 58.16 83 ASP A CA 1
ATOM 658 C C . ASP A 1 83 ? 21.075 -4.412 -17.068 1.00 58.16 83 ASP A C 1
ATOM 660 O O . ASP A 1 83 ? 20.793 -4.608 -18.259 1.00 58.16 83 ASP A O 1
ATOM 664 N N . SER A 1 84 ? 21.489 -3.228 -16.627 1.00 56.22 84 SER A N 1
ATOM 665 C CA . SER A 1 84 ? 21.629 -1.998 -17.417 1.00 56.22 84 SER A CA 1
ATOM 666 C C . SER A 1 84 ? 22.612 -2.126 -18.597 1.00 56.22 84 SER A C 1
ATOM 668 O O . SER A 1 84 ? 22.795 -1.179 -19.362 1.00 56.22 84 SER A O 1
ATOM 670 N N . GLN A 1 85 ? 23.179 -3.319 -18.793 1.00 58.88 85 GLN A N 1
ATOM 671 C CA . GLN A 1 85 ? 24.100 -3.738 -19.841 1.00 58.88 85 GLN A CA 1
ATOM 672 C C . GLN A 1 85 ? 23.451 -4.575 -20.968 1.00 58.88 85 GLN A C 1
ATOM 674 O O . GLN A 1 85 ? 24.066 -4.756 -22.022 1.00 58.88 85 GLN A O 1
ATOM 679 N N . GLY A 1 86 ? 22.228 -5.098 -20.791 1.00 63.28 86 GLY A N 1
ATOM 680 C CA . GLY A 1 86 ? 21.615 -6.045 -21.741 1.00 63.28 86 GLY A CA 1
ATOM 681 C C . GLY A 1 86 ? 21.279 -5.439 -23.113 1.00 63.28 86 GLY A C 1
ATOM 682 O O . GLY A 1 86 ? 21.447 -6.080 -24.150 1.00 63.28 86 GLY A O 1
ATOM 683 N N . TRP A 1 87 ? 20.878 -4.165 -23.146 1.00 66.88 87 TRP A N 1
ATOM 684 C CA . TRP A 1 87 ? 20.577 -3.439 -24.389 1.00 66.88 87 TRP A CA 1
ATOM 685 C C . TRP A 1 87 ? 21.840 -3.104 -25.204 1.00 66.88 87 TRP A C 1
ATOM 687 O O . TRP A 1 87 ? 21.788 -3.040 -26.433 1.00 66.88 87 TRP A O 1
ATOM 697 N N . LEU A 1 88 ? 22.995 -2.952 -24.543 1.00 67.88 88 LEU A N 1
ATOM 698 C CA . LEU A 1 88 ? 24.289 -2.703 -25.192 1.00 67.88 88 LEU A CA 1
ATOM 699 C C . LEU A 1 88 ? 24.743 -3.904 -26.037 1.00 67.88 88 LEU A C 1
ATOM 701 O O . LEU A 1 88 ? 25.310 -3.713 -27.114 1.00 67.88 88 LEU A O 1
ATOM 705 N N . GLN A 1 89 ? 24.426 -5.132 -25.610 1.00 69.56 89 GLN A N 1
ATOM 706 C CA . GLN A 1 89 ? 24.706 -6.348 -26.387 1.00 69.56 89 GLN A CA 1
ATOM 707 C C . GLN A 1 89 ? 23.946 -6.391 -27.717 1.00 69.56 89 GLN A C 1
ATOM 709 O O . GLN A 1 89 ? 24.481 -6.865 -28.717 1.00 69.56 89 GLN A O 1
ATOM 714 N N . TRP A 1 90 ? 22.732 -5.841 -27.753 1.00 71.00 90 TRP A N 1
ATOM 715 C CA . TRP A 1 90 ? 21.926 -5.749 -28.971 1.00 71.00 90 TRP A CA 1
ATOM 716 C C . TRP A 1 90 ? 22.416 -4.658 -29.934 1.00 71.00 90 TRP A C 1
ATOM 718 O O . TRP A 1 90 ? 22.238 -4.786 -31.144 1.00 71.00 90 TRP A O 1
ATOM 728 N N . LEU A 1 91 ? 23.065 -3.604 -29.429 1.00 74.94 91 LEU A N 1
ATOM 729 C CA . LEU A 1 91 ? 23.569 -2.497 -30.252 1.00 74.94 91 LEU A CA 1
ATOM 730 C C . LEU A 1 91 ? 24.951 -2.747 -30.859 1.00 74.94 91 LEU A C 1
ATOM 732 O O . LEU A 1 91 ? 25.216 -2.284 -31.969 1.00 74.94 91 LEU A O 1
ATOM 736 N N . LEU A 1 92 ? 25.815 -3.501 -30.175 1.00 77.50 92 LEU A N 1
ATOM 737 C CA . LEU A 1 92 ? 27.154 -3.867 -30.654 1.00 77.50 92 LEU A CA 1
ATOM 738 C C . LEU A 1 92 ? 27.205 -4.360 -32.120 1.00 77.50 92 LEU A C 1
ATOM 740 O O . LEU A 1 92 ? 28.039 -3.848 -32.874 1.00 77.50 92 LEU A O 1
ATOM 744 N N . PRO A 1 93 ? 26.334 -5.281 -32.589 1.00 84.75 93 PRO A N 1
ATOM 745 C CA . PRO A 1 93 ? 26.382 -5.759 -33.974 1.00 84.75 93 PRO A CA 1
ATOM 746 C C . PRO A 1 93 ? 25.979 -4.705 -35.019 1.00 84.75 93 PRO A C 1
ATOM 748 O O . PRO A 1 93 ? 26.354 -4.839 -36.184 1.00 84.75 93 PRO A O 1
ATOM 751 N N . LEU A 1 94 ? 25.259 -3.645 -34.632 1.00 84.44 94 LEU A N 1
ATOM 752 C CA . LEU A 1 94 ? 24.797 -2.594 -35.547 1.00 84.44 94 LEU A CA 1
ATOM 753 C C . LEU A 1 94 ? 25.838 -1.489 -35.776 1.00 84.44 94 LEU A C 1
ATOM 755 O O . LEU A 1 94 ? 25.761 -0.775 -36.774 1.00 84.44 94 LEU A O 1
ATOM 759 N N . ILE A 1 95 ? 26.861 -1.379 -34.926 1.00 87.75 95 ILE A N 1
ATOM 760 C CA . ILE A 1 95 ? 27.907 -0.352 -35.067 1.00 87.75 95 ILE A CA 1
ATOM 761 C C . ILE A 1 95 ? 28.706 -0.548 -36.363 1.00 87.75 95 ILE A C 1
ATOM 763 O O . ILE A 1 95 ? 28.954 0.405 -37.103 1.00 87.75 95 ILE A O 1
ATOM 767 N N . ARG A 1 96 ? 29.082 -1.794 -36.672 1.00 86.25 96 ARG A N 1
ATOM 768 C CA . ARG A 1 96 ? 29.887 -2.130 -37.856 1.00 86.25 96 ARG A CA 1
ATOM 769 C C . ARG A 1 96 ? 29.202 -1.771 -39.188 1.00 86.25 96 ARG A C 1
ATOM 771 O O . ARG A 1 96 ? 29.851 -1.111 -39.998 1.00 86.25 96 ARG A O 1
ATOM 778 N N . PRO A 1 97 ? 27.935 -2.149 -39.456 1.00 90.31 97 PRO A N 1
ATOM 779 C CA . PRO A 1 97 ? 27.262 -1.749 -40.691 1.00 90.31 97 PRO A CA 1
ATOM 780 C C . PRO A 1 97 ? 27.043 -0.234 -40.776 1.00 90.31 97 PRO A C 1
ATOM 782 O O . PRO A 1 97 ? 27.238 0.333 -41.848 1.00 90.31 97 PRO A O 1
ATOM 785 N N . ILE A 1 98 ? 26.729 0.443 -39.663 1.00 91.00 98 ILE A N 1
ATOM 786 C CA . ILE A 1 98 ? 26.589 1.909 -39.637 1.00 91.00 98 ILE A CA 1
ATOM 787 C C . ILE A 1 98 ? 27.910 2.584 -40.032 1.00 91.00 98 ILE A C 1
ATOM 789 O O . ILE A 1 98 ? 27.914 3.470 -40.885 1.00 91.00 98 ILE A O 1
ATOM 793 N N . ALA A 1 99 ? 29.042 2.128 -39.486 1.00 90.25 99 ALA A N 1
ATOM 794 C CA . ALA A 1 99 ? 30.358 2.660 -39.832 1.00 90.25 99 ALA A CA 1
ATOM 795 C C . ALA A 1 99 ? 30.694 2.484 -41.327 1.00 90.25 99 ALA A C 1
ATOM 797 O O . ALA A 1 99 ? 31.203 3.411 -41.955 1.00 90.25 99 ALA A O 1
ATOM 798 N N . ILE A 1 100 ? 30.363 1.330 -41.921 1.00 90.94 100 ILE A N 1
ATOM 799 C CA . ILE A 1 100 ? 30.571 1.066 -43.357 1.00 90.94 100 ILE A CA 1
ATOM 800 C C . ILE A 1 100 ? 29.715 2.001 -44.220 1.00 90.94 100 ILE A C 1
ATOM 802 O O . ILE A 1 100 ? 30.206 2.549 -45.206 1.00 90.94 100 ILE A O 1
ATOM 806 N N . ILE A 1 101 ? 28.452 2.215 -43.845 1.00 90.69 101 ILE A N 1
ATOM 807 C CA . ILE A 1 101 ? 27.549 3.125 -44.563 1.00 90.69 101 ILE A CA 1
ATOM 808 C C . ILE A 1 101 ? 28.087 4.559 -44.507 1.00 90.69 101 ILE A C 1
ATOM 810 O O . ILE A 1 101 ? 28.161 5.220 -45.541 1.00 90.69 101 ILE A O 1
ATOM 814 N N . LEU A 1 102 ? 28.519 5.023 -43.330 1.00 87.25 102 LEU A N 1
ATOM 815 C CA . LEU A 1 102 ? 29.083 6.365 -43.155 1.00 87.25 102 LEU A CA 1
ATOM 816 C C . LEU A 1 102 ? 30.352 6.572 -43.996 1.00 87.25 102 LEU A C 1
ATOM 818 O O . LEU A 1 102 ? 30.474 7.596 -44.669 1.00 87.25 102 LEU A O 1
ATOM 822 N N . LEU A 1 103 ? 31.252 5.584 -44.022 1.00 87.19 103 LEU A N 1
ATOM 823 C CA . LEU A 1 103 ? 32.445 5.599 -44.878 1.00 87.19 103 LEU A CA 1
ATOM 824 C C . LEU A 1 103 ? 32.088 5.608 -46.372 1.00 87.19 103 LEU A C 1
ATOM 826 O O . LEU A 1 103 ? 32.707 6.319 -47.160 1.00 87.19 103 LEU A O 1
ATOM 830 N N . GLY A 1 104 ? 31.069 4.851 -46.780 1.00 86.31 104 GLY A N 1
ATOM 831 C CA . GLY A 1 104 ? 30.601 4.840 -48.165 1.00 86.31 104 GLY A CA 1
ATOM 832 C C . GLY A 1 104 ? 29.987 6.173 -48.600 1.00 86.31 104 GLY A C 1
ATOM 833 O O . GLY A 1 104 ? 30.162 6.587 -49.745 1.00 86.31 104 GLY A O 1
ATOM 834 N N . VAL A 1 105 ? 29.284 6.864 -47.699 1.00 85.56 105 VAL A N 1
ATOM 835 C CA . VAL A 1 105 ? 28.653 8.162 -47.983 1.00 85.56 105 VAL A CA 1
ATOM 836 C C . VAL A 1 105 ? 29.686 9.283 -48.083 1.00 85.56 105 VAL A C 1
ATOM 838 O O . VAL A 1 105 ? 29.537 10.138 -48.952 1.00 85.56 105 VAL A O 1
ATOM 841 N N . SER A 1 106 ? 30.749 9.276 -47.275 1.00 78.81 106 SER A N 1
ATOM 842 C CA . SER A 1 106 ? 31.783 10.324 -47.303 1.00 78.81 106 SER A CA 1
ATOM 843 C C . SER A 1 106 ? 32.695 10.268 -48.535 1.00 78.81 106 SER A C 1
ATOM 845 O O . SER A 1 106 ? 33.192 11.303 -48.976 1.00 78.81 106 SER A O 1
ATOM 847 N N . LEU A 1 107 ? 32.863 9.094 -49.154 1.00 72.00 107 LEU A N 1
ATOM 848 C CA . LEU A 1 107 ? 33.618 8.948 -50.406 1.00 72.00 107 LEU A CA 1
ATOM 849 C C . LEU A 1 107 ? 32.860 9.486 -51.633 1.00 72.00 107 LEU A C 1
ATOM 851 O O . LEU A 1 107 ? 33.479 9.929 -52.601 1.00 72.00 107 LEU A O 1
ATOM 855 N N . ARG A 1 108 ? 31.521 9.499 -51.592 1.00 75.81 108 ARG A N 1
ATOM 856 C CA . ARG A 1 108 ? 30.667 9.972 -52.696 1.00 75.81 108 ARG A CA 1
ATOM 857 C C . ARG A 1 108 ? 30.875 11.442 -53.082 1.00 75.81 108 ARG A C 1
ATOM 859 O O . ARG A 1 108 ? 31.051 11.681 -54.275 1.00 75.81 108 ARG A O 1
ATOM 866 N N . PRO A 1 109 ? 30.890 12.428 -52.164 1.00 77.12 109 PRO A N 1
ATOM 867 C CA . PRO A 1 109 ? 31.103 13.823 -52.546 1.00 77.12 109 PRO A CA 1
ATOM 868 C C . PRO A 1 109 ? 32.478 14.051 -53.190 1.00 77.12 109 PRO A C 1
ATOM 870 O O . PRO A 1 109 ? 32.584 14.859 -54.108 1.00 77.12 109 PRO A O 1
ATOM 873 N N . CYS A 1 110 ? 33.503 13.292 -52.785 1.00 75.62 110 CYS A N 1
ATOM 874 C CA . CYS A 1 110 ? 34.849 13.405 -53.350 1.00 75.62 110 CYS A CA 1
ATOM 875 C C . CYS A 1 110 ? 34.895 12.927 -54.813 1.00 75.62 110 CYS A C 1
ATOM 877 O O . CYS A 1 110 ? 35.403 13.626 -55.686 1.00 75.62 110 CYS A O 1
ATOM 879 N N . ILE A 1 111 ? 34.278 11.776 -55.102 1.00 78.25 111 ILE A N 1
ATOM 880 C CA . ILE A 1 111 ? 34.220 11.217 -56.462 1.00 78.25 111 ILE A CA 1
ATOM 881 C C . ILE A 1 111 ? 33.366 12.099 -57.386 1.00 78.25 111 ILE A C 1
ATOM 883 O O . ILE A 1 111 ? 33.752 12.352 -58.527 1.00 78.25 111 ILE A O 1
ATOM 887 N N . ILE A 1 112 ? 32.227 12.604 -56.896 1.00 79.19 112 ILE A N 1
ATOM 888 C CA . ILE A 1 112 ? 31.341 13.485 -57.674 1.00 79.19 112 ILE A CA 1
ATOM 889 C C . ILE A 1 112 ? 32.064 14.788 -58.044 1.00 79.19 112 ILE A C 1
ATOM 891 O O . ILE A 1 112 ? 31.990 15.211 -59.197 1.00 79.19 112 ILE A O 1
ATOM 895 N N . TRP A 1 113 ? 32.817 15.387 -57.114 1.00 83.50 113 TRP A N 1
ATOM 896 C CA . TRP A 1 113 ? 33.595 16.602 -57.377 1.00 83.50 113 TRP A CA 1
ATOM 897 C C . TRP A 1 113 ? 34.619 16.411 -58.504 1.00 83.50 113 TRP A C 1
ATOM 899 O O . TRP A 1 113 ? 34.699 17.230 -59.421 1.00 83.50 1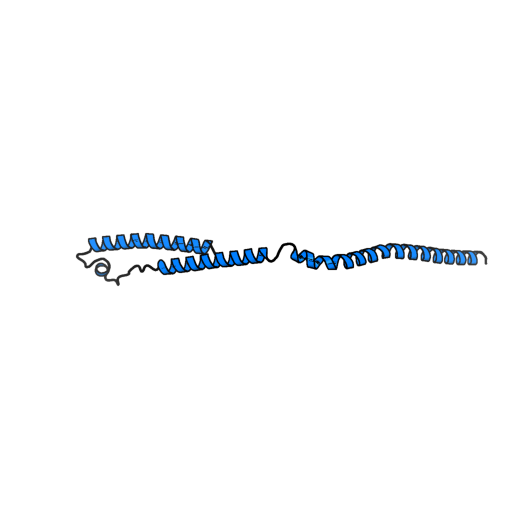13 TRP A O 1
ATOM 909 N N . THR A 1 114 ? 35.373 15.308 -58.481 1.00 81.94 114 THR A N 1
ATOM 910 C CA . THR A 1 114 ? 36.371 15.010 -59.518 1.00 81.94 114 THR A CA 1
ATOM 911 C C . THR A 1 114 ? 35.730 14.811 -60.893 1.00 81.94 114 THR A C 1
ATOM 913 O O . THR A 1 114 ? 36.243 15.328 -61.885 1.00 81.94 114 THR A O 1
ATOM 916 N N . ILE A 1 115 ? 34.590 14.115 -60.970 1.00 82.00 115 ILE A N 1
ATOM 917 C CA . ILE A 1 115 ? 33.887 13.882 -62.242 1.00 82.00 115 ILE A CA 1
ATOM 918 C C . ILE A 1 115 ? 33.391 15.206 -62.838 1.00 82.00 115 ILE A C 1
ATOM 920 O O . ILE A 1 115 ? 33.634 15.466 -64.018 1.00 82.00 115 ILE A O 1
ATOM 924 N N . VAL A 1 116 ? 32.765 16.068 -62.031 1.00 83.81 116 VAL A N 1
ATOM 925 C CA . VAL A 1 116 ? 32.253 17.373 -62.490 1.00 83.81 116 VAL A CA 1
ATOM 926 C C . VAL A 1 116 ? 33.380 18.237 -63.070 1.00 83.81 116 VAL A C 1
ATOM 928 O O . VAL A 1 116 ? 33.250 18.737 -64.186 1.00 83.81 116 VAL A O 1
ATOM 931 N N . GLN A 1 117 ? 34.528 18.309 -62.389 1.00 83.50 117 GLN A N 1
ATOM 932 C CA . GLN A 1 117 ? 35.713 19.041 -62.863 1.00 83.50 117 GLN A CA 1
ATOM 933 C C . GLN A 1 117 ? 36.214 18.534 -64.230 1.00 83.50 117 GLN A C 1
ATOM 935 O O . GLN A 1 117 ? 36.532 19.318 -65.129 1.00 83.50 117 GLN A O 1
ATOM 940 N N . THR A 1 118 ? 36.261 17.211 -64.427 1.00 82.75 118 THR A N 1
ATOM 941 C CA . THR A 1 118 ? 36.725 16.633 -65.701 1.00 82.75 118 THR A CA 1
ATOM 942 C C . THR A 1 118 ? 35.763 16.904 -66.859 1.00 82.75 118 THR A C 1
ATOM 944 O O . THR A 1 118 ? 36.216 17.219 -67.967 1.00 82.75 118 THR A O 1
ATOM 947 N N . LEU A 1 119 ? 34.451 16.851 -66.605 1.00 83.81 119 LEU A N 1
ATOM 948 C CA . LEU A 1 119 ? 33.419 17.122 -67.605 1.00 83.81 119 LEU A CA 1
ATOM 949 C C . LEU A 1 119 ? 33.446 18.585 -68.054 1.00 83.81 119 LEU A C 1
ATOM 951 O O . LEU A 1 119 ? 33.492 18.846 -69.257 1.00 83.81 119 LEU A O 1
ATOM 955 N N . GLU A 1 120 ? 33.511 19.534 -67.117 1.00 83.44 120 GLU A N 1
ATOM 956 C CA . GLU A 1 120 ? 33.582 20.963 -67.445 1.00 83.44 120 GLU A CA 1
ATOM 957 C C . GLU A 1 120 ? 34.828 21.298 -68.271 1.00 83.44 120 GLU A C 1
ATOM 959 O O . GLU A 1 120 ? 34.742 22.009 -69.277 1.00 83.44 120 GLU A O 1
ATOM 964 N N . SER A 1 121 ? 35.982 20.718 -67.924 1.00 78.31 121 SER A N 1
ATOM 965 C CA . SER A 1 121 ? 37.226 20.926 -68.676 1.00 78.31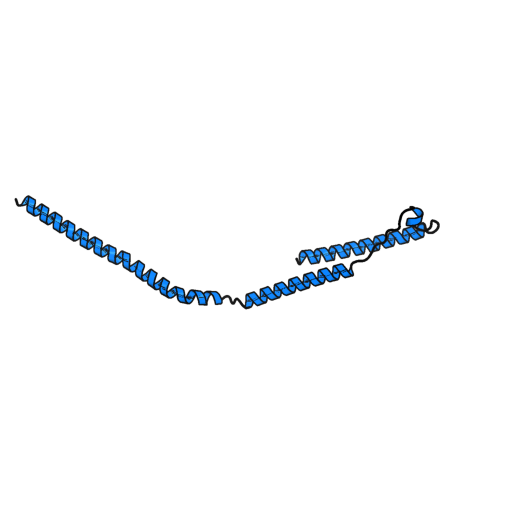 121 SER A CA 1
ATOM 966 C C . SER A 1 121 ? 37.166 20.370 -70.105 1.00 78.31 121 SER A C 1
ATOM 968 O O . SER A 1 121 ? 37.816 20.897 -71.005 1.00 78.31 121 SER A O 1
ATOM 970 N N . THR A 1 122 ? 36.381 19.316 -70.338 1.00 81.00 122 THR A N 1
ATOM 971 C CA . THR A 1 122 ? 36.244 18.696 -71.662 1.00 81.00 122 THR A CA 1
ATOM 972 C C . THR A 1 122 ? 35.281 19.492 -72.537 1.00 81.00 122 THR A C 1
ATOM 974 O O . THR A 1 122 ? 35.590 19.777 -73.694 1.00 81.00 122 THR A O 1
ATOM 977 N N . VAL A 1 123 ? 34.147 19.920 -71.973 1.00 82.00 123 VAL A N 1
ATOM 978 C CA . VAL A 1 123 ? 33.152 20.739 -72.680 1.00 82.00 123 VAL A CA 1
ATOM 979 C C . VAL A 1 123 ? 33.732 22.105 -73.053 1.00 82.00 123 VAL A C 1
ATOM 981 O O . VAL A 1 123 ? 33.568 22.546 -74.189 1.00 82.00 123 VAL A O 1
ATOM 984 N N . THR A 1 124 ? 34.474 22.748 -72.148 1.00 80.75 124 THR A N 1
ATOM 985 C CA . THR A 1 124 ? 35.136 24.035 -72.428 1.00 80.75 124 THR A CA 1
ATOM 986 C C . THR A 1 124 ? 36.206 23.913 -73.509 1.00 80.75 124 THR A C 1
ATOM 988 O O . THR A 1 124 ? 36.219 24.731 -74.425 1.00 80.75 124 THR A O 1
ATOM 991 N N . LYS A 1 125 ? 37.045 22.867 -73.478 1.00 80.88 125 LYS A N 1
ATOM 992 C CA . LYS A 1 125 ? 38.032 22.592 -74.542 1.00 80.88 125 LYS A CA 1
ATOM 993 C C . LYS A 1 125 ? 37.376 22.338 -75.900 1.00 80.88 125 LYS A C 1
ATOM 995 O O . LYS A 1 125 ? 37.874 22.802 -76.921 1.00 80.88 125 LYS A O 1
ATOM 1000 N N . GLN A 1 126 ? 36.256 21.617 -75.932 1.00 81.44 126 GLN A N 1
ATOM 1001 C CA . GLN A 1 126 ? 35.536 21.354 -77.178 1.00 81.44 126 GLN A CA 1
ATOM 1002 C C . GLN A 1 126 ? 34.838 22.613 -77.715 1.00 81.44 126 GLN A C 1
ATOM 1004 O O . GLN A 1 126 ? 34.820 22.833 -78.927 1.00 81.44 126 GLN A O 1
ATOM 1009 N N . ALA A 1 127 ? 34.289 23.451 -76.833 1.00 80.12 127 ALA A N 1
ATOM 1010 C CA . ALA A 1 127 ? 33.679 24.724 -77.201 1.00 80.12 127 ALA A CA 1
ATOM 1011 C C . ALA A 1 127 ? 34.719 25.712 -77.750 1.00 80.12 127 ALA A C 1
ATOM 1013 O O . ALA A 1 127 ? 34.504 26.286 -78.815 1.00 80.12 127 ALA A O 1
ATOM 1014 N N . THR A 1 128 ? 35.875 25.859 -77.094 1.00 76.75 128 THR A N 1
ATOM 1015 C CA . THR A 1 128 ? 36.952 26.743 -77.570 1.00 76.75 128 THR A CA 1
ATOM 1016 C C . THR A 1 128 ? 37.562 26.256 -78.881 1.00 76.75 128 THR A C 1
ATOM 1018 O O . THR A 1 128 ? 37.774 27.070 -79.775 1.00 76.75 128 THR A O 1
ATOM 1021 N N . ALA A 1 129 ? 37.763 24.945 -79.056 1.00 81.56 129 ALA A N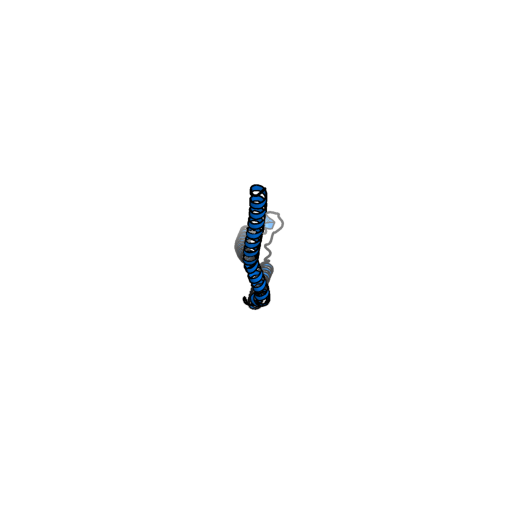 1
ATOM 1022 C CA . ALA A 1 129 ? 38.234 24.380 -80.321 1.00 81.56 129 ALA A CA 1
ATOM 1023 C C . ALA A 1 129 ? 37.257 24.646 -81.481 1.00 81.56 129 ALA A C 1
ATOM 1025 O O . ALA A 1 129 ? 37.683 25.017 -82.573 1.00 81.56 129 ALA A O 1
ATOM 1026 N N . LYS A 1 130 ? 35.943 24.512 -81.242 1.00 83.00 130 LYS A N 1
ATOM 1027 C CA . LYS A 1 130 ? 34.914 24.838 -82.244 1.00 83.00 130 LYS A CA 1
ATOM 1028 C C . LYS A 1 130 ? 34.859 26.334 -82.570 1.00 83.00 130 LYS A C 1
ATOM 1030 O O . LYS A 1 130 ? 34.713 26.682 -83.735 1.00 83.00 130 LYS A O 1
ATOM 1035 N N . ILE A 1 131 ? 34.992 27.207 -81.569 1.00 81.06 131 ILE A N 1
ATOM 1036 C CA . ILE A 1 131 ? 35.009 28.668 -81.760 1.00 81.06 131 ILE A CA 1
ATOM 1037 C C . ILE A 1 131 ? 36.252 29.104 -82.549 1.00 81.06 131 ILE A C 1
ATOM 1039 O O . ILE A 1 131 ? 36.136 29.889 -83.485 1.00 81.06 131 ILE A O 1
ATOM 1043 N N . LEU A 1 132 ? 37.431 28.563 -82.226 1.00 81.00 132 LEU A N 1
ATOM 1044 C CA . LEU A 1 132 ? 38.665 28.848 -82.966 1.00 81.00 132 LEU A CA 1
ATOM 1045 C C . LEU A 1 132 ? 38.593 28.357 -84.417 1.00 81.00 132 LEU A C 1
ATOM 1047 O O . LEU A 1 132 ? 39.050 29.061 -85.311 1.00 81.00 132 LEU A O 1
ATOM 1051 N N . ALA A 1 133 ? 37.974 27.198 -84.667 1.00 76.75 133 ALA A N 1
ATOM 1052 C CA . ALA A 1 133 ? 37.752 26.698 -86.024 1.00 76.75 133 ALA A CA 1
ATOM 1053 C C . ALA A 1 133 ? 36.807 27.594 -86.849 1.00 76.75 133 ALA A C 1
ATOM 1055 O O . ALA A 1 133 ? 36.984 27.699 -88.057 1.00 76.75 133 ALA A O 1
ATOM 1056 N N . LEU A 1 134 ? 35.837 28.260 -86.208 1.00 77.00 134 LEU A N 1
ATOM 1057 C CA . LEU A 1 134 ? 34.929 29.221 -86.851 1.00 77.00 134 LEU A CA 1
ATOM 1058 C C . LEU A 1 134 ? 35.577 30.586 -87.127 1.00 77.00 134 LEU A C 1
ATOM 1060 O O . LEU A 1 134 ? 35.165 31.256 -88.060 1.00 77.00 134 LEU A O 1
ATOM 1064 N N . HIS A 1 135 ? 36.569 31.005 -86.336 1.00 70.81 135 HIS A N 1
ATOM 1065 C CA . HIS A 1 135 ? 37.324 32.244 -86.578 1.00 70.81 135 HIS A CA 1
ATOM 1066 C C . HIS A 1 135 ? 38.457 32.091 -87.609 1.00 70.81 135 HIS A C 1
ATOM 1068 O O . HIS A 1 135 ? 39.019 33.095 -88.039 1.00 70.81 135 HIS A O 1
ATOM 1074 N N . LEU A 1 136 ? 38.817 30.854 -87.972 1.00 65.56 136 LEU A N 1
ATOM 1075 C CA . LEU A 1 136 ? 39.861 30.523 -88.953 1.00 65.56 136 LEU A CA 1
ATOM 1076 C C . LEU A 1 136 ? 39.313 30.228 -90.367 1.00 65.56 136 LEU A C 1
ATOM 1078 O O . LEU A 1 136 ? 40.096 29.856 -91.241 1.00 65.56 136 LEU A O 1
ATOM 1082 N N . TYR A 1 137 ? 38.004 30.389 -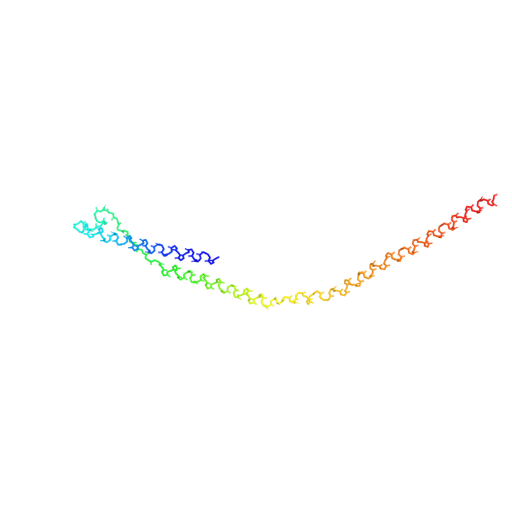90.586 1.00 53.00 137 TYR A N 1
ATOM 1083 C CA . TYR A 1 137 ? 37.321 30.290 -91.882 1.00 53.00 137 TYR A CA 1
ATOM 1084 C C . TYR A 1 137 ? 36.735 31.651 -92.262 1.00 53.00 137 TYR A C 1
ATOM 1086 O O . TYR A 1 137 ? 36.951 32.079 -93.416 1.00 53.00 137 TYR A O 1
#

pLDDT: mean 84.62, std 9.81, range [53.0, 95.88]

Foldseek 3Di:
DLVVLVVLVVVLVVVVVVLVVVVVVQVVQQVVCVVQVGDCSVVVHDDDHDDRPSVVSVVVSVVVVVVVVVVVVVVVVVVVVPPPCPVVVVCVVVVVVVVVVVVVVVVVVVVVVVVVVVVVVVVVVVVVVVVVVVVVD

Organism: Molossus molossus (NCBI:txid27622)

Sequence (137 aa):
MTRVADSLTTIQQQINCLAEGTLQNHRALDLLIAEKGGTCMFLGEECCYFVNQTGIIAQKVKELRENIKRRTKELENWNWGIDSQGWLQWLLPLIRPIAIILLGVSLRPCIIWTIVQTLESTVTKQATAKILALHLY